Protein AF-R1DZC5-F1 (afdb_monomer_lite)

Organism: Emiliania huxleyi (NCBI:txid2903)

Radius of gyration: 32.75 Å; chains: 1; bounding box: 85×46×69 Å

Structure (mmCIF, N/CA/C/O backbone):
data_AF-R1DZC5-F1
#
_entry.id   AF-R1DZC5-F1
#
loop_
_atom_site.group_PDB
_atom_site.id
_atom_site.type_symbol
_atom_site.label_atom_id
_atom_site.label_alt_id
_atom_site.label_comp_id
_atom_site.label_asym_id
_atom_site.label_entity_id
_atom_site.label_seq_id
_atom_site.pdbx_PDB_ins_code
_atom_site.Cartn_x
_atom_site.Cartn_y
_atom_site.Cartn_z
_atom_site.occupancy
_atom_site.B_iso_or_equiv
_atom_site.auth_seq_id
_atom_site.auth_comp_id
_atom_site.auth_asym_id
_atom_site.auth_atom_id
_atom_site.pdbx_PDB_model_num
ATOM 1 N N . ALA A 1 1 ? 6.519 -15.581 -3.408 1.00 81.56 1 ALA A N 1
ATOM 2 C CA . ALA A 1 1 ? 6.707 -14.854 -2.133 1.00 81.56 1 ALA A CA 1
ATOM 3 C C . ALA A 1 1 ? 5.643 -13.762 -1.922 1.00 81.56 1 ALA A C 1
ATOM 5 O O . ALA A 1 1 ? 4.594 -14.098 -1.392 1.00 81.56 1 ALA A O 1
ATOM 6 N N . LEU A 1 2 ? 5.816 -12.499 -2.363 1.00 92.31 2 LEU A N 1
ATOM 7 C CA . LEU A 1 2 ? 4.859 -11.415 -2.033 1.00 92.31 2 LEU A CA 1
ATOM 8 C C . LEU A 1 2 ? 3.483 -11.568 -2.704 1.00 92.31 2 LEU A C 1
ATOM 10 O O . LEU A 1 2 ? 2.456 -11.464 -2.043 1.00 92.31 2 LEU A O 1
ATOM 14 N N . ALA A 1 3 ? 3.443 -11.864 -4.005 1.00 95.19 3 ALA A N 1
ATOM 15 C CA . ALA A 1 3 ? 2.175 -12.020 -4.723 1.00 95.19 3 ALA A CA 1
ATOM 16 C C . ALA A 1 3 ? 1.288 -13.127 -4.120 1.00 95.19 3 ALA A C 1
ATOM 18 O O . ALA A 1 3 ? 0.075 -12.981 -4.037 1.00 95.19 3 ALA A O 1
ATOM 19 N N . GLU A 1 4 ? 1.882 -14.223 -3.645 1.00 97.12 4 GLU A N 1
ATOM 20 C CA . GLU A 1 4 ? 1.150 -15.307 -2.974 1.00 97.12 4 GLU A CA 1
ATOM 21 C C . GLU A 1 4 ? 0.565 -14.863 -1.632 1.00 97.12 4 GLU A C 1
ATOM 23 O O . GLU A 1 4 ? -0.567 -15.229 -1.321 1.00 97.12 4 GLU A O 1
ATOM 28 N N . GLN A 1 5 ? 1.293 -14.041 -0.872 1.00 96.81 5 GLN A N 1
ATOM 29 C CA . GLN A 1 5 ? 0.798 -13.452 0.373 1.00 96.81 5 GLN A CA 1
ATOM 30 C C . GLN A 1 5 ? -0.377 -12.509 0.109 1.00 96.81 5 GLN A C 1
ATOM 32 O O . GLN A 1 5 ? -1.394 -12.609 0.790 1.00 96.81 5 GLN A O 1
ATOM 37 N N . VAL A 1 6 ? -0.282 -11.655 -0.917 1.00 95.62 6 VAL A N 1
ATOM 38 C CA . VAL A 1 6 ? -1.389 -10.771 -1.322 1.00 95.62 6 VAL A CA 1
ATOM 39 C C . VAL A 1 6 ? -2.608 -11.598 -1.731 1.00 95.62 6 VAL A C 1
ATOM 41 O O . VAL A 1 6 ? -3.712 -11.336 -1.257 1.00 95.62 6 VAL A O 1
ATOM 44 N N . ARG A 1 7 ? -2.422 -12.655 -2.532 1.00 96.50 7 ARG A N 1
ATOM 45 C CA . ARG A 1 7 ? -3.514 -13.575 -2.893 1.00 96.50 7 ARG A CA 1
ATOM 46 C C . ARG A 1 7 ? -4.140 -14.235 -1.666 1.00 96.50 7 ARG A C 1
ATOM 48 O O . ARG A 1 7 ? -5.360 -14.329 -1.588 1.00 96.50 7 ARG A O 1
ATOM 55 N N . ALA A 1 8 ? -3.329 -14.698 -0.717 1.00 97.00 8 ALA A N 1
ATOM 56 C CA . ALA A 1 8 ? -3.824 -15.309 0.513 1.00 97.00 8 ALA A CA 1
ATOM 57 C C . ALA A 1 8 ? -4.621 -14.312 1.367 1.00 97.00 8 ALA A C 1
ATOM 59 O O . ALA A 1 8 ? -5.712 -14.650 1.816 1.00 97.00 8 ALA A O 1
ATOM 60 N N . ALA A 1 9 ? -4.126 -13.082 1.525 1.00 96.06 9 ALA A N 1
ATOM 61 C CA . ALA A 1 9 ? -4.813 -12.030 2.268 1.00 96.06 9 ALA A CA 1
ATOM 62 C C . ALA A 1 9 ? -6.158 -11.655 1.631 1.00 96.06 9 ALA A C 1
ATOM 64 O O . ALA A 1 9 ? -7.152 -11.540 2.343 1.00 96.06 9 ALA A O 1
ATOM 65 N N . ARG A 1 10 ? -6.216 -11.545 0.296 1.00 94.50 10 ARG A N 1
ATOM 66 C CA . ARG A 1 10 ? -7.470 -11.270 -0.424 1.00 94.50 10 ARG A CA 1
ATOM 67 C C . ARG A 1 10 ? -8.473 -12.415 -0.317 1.00 94.50 10 ARG A C 1
ATOM 69 O O . ARG A 1 10 ? -9.645 -12.152 -0.089 1.00 94.50 10 ARG A O 1
ATOM 76 N N . ARG A 1 11 ? -8.030 -13.676 -0.414 1.00 96.12 11 ARG A N 1
ATOM 77 C CA . ARG A 1 11 ? -8.907 -14.842 -0.177 1.00 96.12 11 ARG A CA 1
ATOM 78 C C . ARG A 1 11 ? -9.457 -14.895 1.249 1.00 96.12 11 ARG A C 1
ATOM 80 O O . ARG A 1 11 ? -10.524 -15.452 1.455 1.00 96.12 11 ARG A O 1
ATOM 87 N N . ALA A 1 12 ? -8.715 -14.357 2.212 1.00 97.38 12 ALA A N 1
ATOM 88 C CA . ALA A 1 12 ? -9.136 -14.241 3.603 1.00 97.38 12 ALA A CA 1
ATOM 89 C C . ALA A 1 12 ? -9.883 -12.925 3.903 1.00 97.38 12 ALA A C 1
ATOM 91 O O . ALA A 1 12 ? -10.124 -12.637 5.072 1.00 97.38 12 ALA A O 1
ATOM 92 N N . GLU A 1 13 ? -10.203 -12.123 2.877 1.00 94.75 13 GLU A N 1
ATOM 93 C CA . GLU A 1 13 ? -10.912 -10.838 2.990 1.00 94.75 13 GLU A CA 1
ATOM 94 C C . GLU A 1 13 ? -10.273 -9.865 3.996 1.00 94.75 13 GLU A C 1
ATOM 96 O O . GLU A 1 13 ? -10.940 -9.061 4.648 1.00 94.75 13 GLU A O 1
ATOM 101 N N . LEU A 1 14 ? -8.945 -9.927 4.130 1.00 95.19 14 LEU A N 1
ATOM 102 C CA . LEU A 1 14 ? -8.222 -9.033 5.023 1.00 95.19 14 LEU A CA 1
ATOM 103 C C . LEU A 1 14 ? -8.169 -7.620 4.427 1.00 95.19 14 LEU A C 1
ATOM 105 O O . LEU A 1 14 ? -7.842 -7.476 3.244 1.00 95.19 14 LEU A O 1
ATOM 109 N N . PRO A 1 15 ? -8.399 -6.567 5.234 1.00 93.00 15 PRO A N 1
ATOM 110 C CA . PRO A 1 15 ? -8.166 -5.196 4.802 1.00 93.00 15 PRO A CA 1
ATOM 111 C C . PRO A 1 15 ? -6.708 -5.005 4.373 1.00 93.00 15 PRO A C 1
ATOM 113 O O . PRO A 1 15 ? -5.782 -5.334 5.119 1.00 93.00 15 PRO A O 1
ATOM 116 N N . LEU A 1 16 ? -6.505 -4.452 3.178 1.00 93.88 16 LEU A N 1
ATOM 117 C CA . LEU A 1 16 ? -5.184 -4.168 2.630 1.00 93.88 16 LEU A CA 1
ATOM 118 C C . LEU A 1 16 ? -4.988 -2.662 2.505 1.00 93.88 16 LEU A C 1
ATOM 120 O O . LEU A 1 16 ? -5.819 -1.955 1.949 1.00 93.88 16 LEU A O 1
ATOM 124 N N . VAL A 1 17 ? -3.849 -2.181 2.994 1.00 95.81 17 VAL A N 1
ATOM 125 C CA . VAL A 1 17 ? -3.394 -0.807 2.781 1.00 95.81 17 VAL A CA 1
ATOM 126 C C . VAL A 1 17 ? -2.148 -0.870 1.920 1.00 95.81 17 VAL A C 1
ATOM 128 O O . VAL A 1 17 ? -1.171 -1.527 2.281 1.00 95.81 17 VAL A O 1
ATOM 131 N N . MET A 1 18 ? -2.173 -0.176 0.787 1.00 95.12 18 MET A N 1
ATOM 132 C CA . MET A 1 18 ? -1.016 -0.075 -0.093 1.00 95.12 18 MET A CA 1
ATOM 133 C C . MET A 1 18 ? -0.242 1.202 0.189 1.00 95.12 18 MET A C 1
ATOM 135 O O . MET A 1 18 ? -0.813 2.276 0.380 1.00 95.12 18 MET A O 1
ATOM 139 N N . ALA A 1 19 ? 1.076 1.082 0.164 1.00 95.81 19 ALA A N 1
ATOM 140 C CA . ALA A 1 19 ? 1.986 2.207 0.214 1.00 95.81 19 ALA A CA 1
ATOM 141 C C . ALA A 1 19 ? 3.136 1.964 -0.757 1.00 95.81 19 ALA A C 1
ATOM 143 O O . ALA A 1 19 ? 3.549 0.819 -0.947 1.00 95.81 19 ALA A O 1
ATOM 144 N N . HIS A 1 20 ? 3.670 3.034 -1.334 1.00 96.25 20 HIS A N 1
ATOM 145 C CA . HIS A 1 20 ? 4.878 2.962 -2.147 1.00 96.25 20 HIS A CA 1
ATOM 146 C C . HIS A 1 20 ? 5.882 4.028 -1.715 1.00 96.25 20 HIS A C 1
ATOM 148 O O . HIS A 1 20 ? 5.503 5.134 -1.345 1.00 96.25 20 HIS A O 1
ATOM 154 N N . GLU A 1 21 ? 7.170 3.696 -1.741 1.00 97.25 21 GLU A N 1
ATOM 155 C CA . GLU A 1 21 ? 8.249 4.663 -1.519 1.00 97.25 21 GLU A CA 1
ATOM 156 C C . GLU A 1 21 ? 8.510 5.433 -2.819 1.00 97.25 21 GLU A C 1
ATOM 158 O O . GLU A 1 21 ? 8.561 4.839 -3.896 1.00 97.25 21 GLU A O 1
ATOM 163 N N . ASN A 1 22 ? 8.658 6.753 -2.718 1.00 96.12 22 ASN A N 1
ATOM 164 C CA . ASN A 1 22 ? 8.953 7.648 -3.841 1.00 96.12 22 ASN A CA 1
ATOM 165 C C . ASN A 1 22 ? 10.371 8.247 -3.739 1.00 96.12 22 ASN A C 1
ATOM 167 O O . ASN A 1 22 ? 10.827 8.924 -4.656 1.00 96.12 22 ASN A O 1
ATOM 171 N N . ASP A 1 23 ? 11.079 8.018 -2.627 1.00 96.00 23 ASP A N 1
ATOM 172 C CA . ASP A 1 23 ? 12.477 8.414 -2.449 1.00 96.00 23 ASP A CA 1
ATOM 173 C C . ASP A 1 23 ? 13.436 7.387 -3.072 1.00 96.00 23 ASP A C 1
ATOM 175 O O . ASP A 1 23 ? 13.627 6.294 -2.535 1.00 96.00 23 ASP A O 1
ATOM 179 N N . ALA A 1 24 ? 14.081 7.754 -4.181 1.00 94.19 24 ALA A N 1
ATOM 180 C CA . ALA A 1 24 ? 15.027 6.894 -4.893 1.00 94.19 24 ALA A CA 1
ATOM 181 C C . ALA A 1 24 ? 16.205 6.424 -4.016 1.00 94.19 24 ALA A C 1
ATOM 183 O O . ALA A 1 24 ? 16.650 5.286 -4.157 1.00 94.19 24 ALA A O 1
ATOM 184 N N . VAL A 1 25 ? 16.669 7.238 -3.054 1.00 95.94 25 VAL A N 1
ATOM 185 C CA . VAL A 1 25 ? 17.767 6.859 -2.136 1.00 95.94 25 VAL A CA 1
ATOM 186 C C . VAL A 1 25 ? 17.340 5.725 -1.196 1.00 95.94 25 VAL A C 1
ATOM 188 O O . VAL A 1 25 ? 18.172 4.976 -0.688 1.00 95.94 25 VAL A O 1
ATOM 191 N N . ARG A 1 26 ? 16.031 5.559 -0.988 1.00 93.88 26 ARG A N 1
ATOM 192 C CA . ARG A 1 26 ? 15.428 4.507 -0.157 1.00 93.88 26 ARG A CA 1
ATOM 193 C C . ARG A 1 26 ? 14.823 3.378 -0.999 1.00 93.88 26 ARG A C 1
ATOM 195 O O . ARG A 1 26 ? 14.044 2.588 -0.473 1.00 93.88 26 ARG A O 1
ATOM 202 N N . GLY A 1 27 ? 15.172 3.308 -2.287 1.00 94.75 27 GLY A N 1
ATOM 203 C CA . GLY A 1 27 ? 14.664 2.304 -3.226 1.00 94.75 27 GLY A CA 1
ATOM 204 C C . GLY A 1 27 ? 13.253 2.589 -3.747 1.00 94.75 27 GLY A C 1
ATOM 205 O O . GLY A 1 27 ? 12.564 1.671 -4.183 1.00 94.75 27 GLY A O 1
ATOM 206 N N . GLY A 1 28 ? 12.799 3.840 -3.664 1.00 95.88 28 GLY A N 1
ATOM 207 C CA . GLY A 1 28 ? 11.514 4.270 -4.198 1.00 95.88 28 GLY A CA 1
ATOM 208 C C . GLY A 1 28 ? 11.482 4.366 -5.722 1.00 95.88 28 GLY A C 1
ATOM 209 O O . GLY A 1 28 ? 12.515 4.478 -6.382 1.00 95.88 28 GLY A O 1
ATOM 210 N N . CYS A 1 29 ? 10.274 4.355 -6.276 1.00 95.62 29 CYS A N 1
ATOM 211 C CA . CYS A 1 29 ? 10.024 4.511 -7.706 1.00 95.62 29 CYS A CA 1
ATOM 212 C C . CYS A 1 29 ? 8.694 5.230 -7.957 1.00 95.62 29 CYS A C 1
ATOM 214 O O . CYS A 1 29 ? 7.846 5.350 -7.065 1.00 95.62 29 CYS A O 1
ATOM 216 N N . ILE A 1 30 ? 8.507 5.697 -9.195 1.00 94.38 30 ILE A N 1
ATOM 217 C CA . ILE A 1 30 ? 7.217 6.233 -9.627 1.00 94.38 30 ILE A CA 1
ATOM 218 C C . ILE A 1 30 ? 6.150 5.140 -9.543 1.00 94.38 30 ILE A C 1
ATOM 220 O O . ILE A 1 30 ? 6.396 3.987 -9.895 1.00 94.38 30 ILE A O 1
ATOM 224 N N . PHE A 1 31 ? 4.937 5.510 -9.130 1.00 94.06 31 PHE A N 1
ATOM 225 C CA . PHE A 1 31 ? 3.865 4.535 -8.919 1.00 94.06 31 PHE A CA 1
ATOM 226 C C . PHE A 1 31 ? 3.519 3.726 -10.183 1.00 94.06 31 PHE A C 1
ATOM 228 O O . PHE A 1 31 ? 3.156 2.558 -10.092 1.00 94.06 31 PHE A O 1
ATOM 235 N N . ALA A 1 32 ? 3.696 4.315 -11.369 1.00 94.31 32 ALA A N 1
ATOM 236 C CA . ALA A 1 32 ? 3.423 3.645 -12.638 1.00 94.31 32 ALA A CA 1
ATOM 237 C C . ALA A 1 32 ? 4.200 2.325 -12.815 1.00 94.31 32 ALA A C 1
ATOM 239 O O . ALA A 1 32 ? 3.675 1.395 -13.422 1.00 94.31 32 ALA A O 1
ATOM 240 N N . HIS A 1 33 ? 5.396 2.209 -12.227 1.00 95.25 33 HIS A N 1
ATOM 241 C CA . HIS A 1 33 ? 6.210 0.996 -12.307 1.00 95.25 33 HIS A CA 1
ATOM 242 C C . HIS A 1 33 ? 5.489 -0.238 -11.740 1.00 95.25 33 HIS A C 1
ATOM 244 O O . HIS A 1 33 ? 5.656 -1.351 -12.237 1.00 95.25 33 HIS A O 1
ATOM 250 N N . PHE A 1 34 ? 4.615 -0.057 -10.744 1.00 93.94 34 PHE A N 1
ATOM 251 C CA . PHE A 1 34 ? 3.871 -1.171 -10.163 1.00 93.94 34 PHE A CA 1
ATOM 252 C C . PHE A 1 34 ? 2.897 -1.825 -11.150 1.00 93.94 34 PHE A C 1
ATOM 254 O O . PHE A 1 34 ? 2.642 -3.020 -11.018 1.00 93.94 34 PHE A O 1
ATOM 261 N N . PHE A 1 35 ? 2.404 -1.118 -12.173 1.00 93.69 35 PHE A N 1
ATOM 262 C CA . P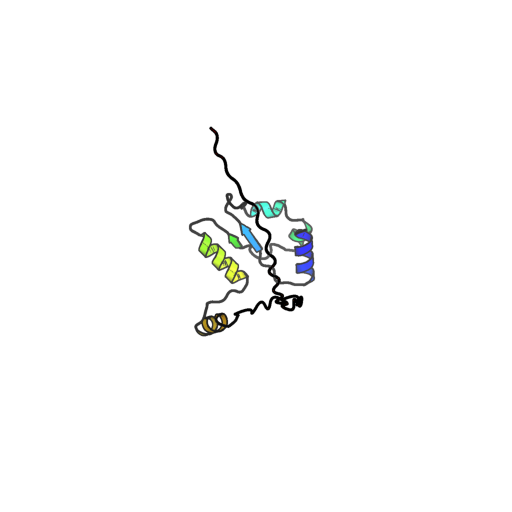HE A 1 35 ? 1.560 -1.732 -13.209 1.00 93.69 35 PHE A CA 1
ATOM 263 C C . PHE A 1 35 ? 2.337 -2.677 -14.137 1.00 93.69 35 PHE A C 1
ATOM 265 O O . PHE A 1 35 ? 1.736 -3.546 -14.762 1.00 93.69 35 PHE A O 1
ATOM 272 N N . GLU A 1 36 ? 3.661 -2.540 -14.208 1.00 95.06 36 GLU A N 1
ATOM 273 C CA . GLU A 1 36 ? 4.528 -3.378 -15.044 1.00 95.06 36 GLU A CA 1
ATOM 274 C C . GLU A 1 36 ? 4.940 -4.663 -14.318 1.00 95.06 36 GLU A C 1
ATOM 276 O O . GLU A 1 36 ? 5.028 -5.728 -14.930 1.00 95.06 36 GLU A O 1
ATOM 281 N N . VAL A 1 37 ? 5.188 -4.566 -13.007 1.00 94.31 37 VAL A N 1
ATOM 282 C CA . VAL A 1 37 ? 5.733 -5.672 -12.199 1.00 94.31 37 VAL A CA 1
ATOM 283 C C . VAL A 1 37 ? 4.675 -6.446 -11.416 1.00 94.31 37 VAL A C 1
ATOM 285 O O . VAL A 1 37 ? 4.955 -7.537 -10.912 1.00 94.31 37 VAL A O 1
ATOM 288 N N . THR A 1 38 ? 3.458 -5.910 -11.295 1.00 95.25 38 THR A N 1
ATOM 289 C CA . THR A 1 38 ? 2.367 -6.601 -10.603 1.00 95.25 38 THR A CA 1
ATOM 290 C C . THR A 1 38 ? 1.784 -7.694 -11.497 1.00 95.25 38 THR A C 1
ATOM 292 O O . THR A 1 38 ? 1.423 -7.423 -12.643 1.00 95.25 38 THR A O 1
ATOM 295 N N . PRO A 1 39 ? 1.644 -8.935 -10.992 1.00 96.44 39 PRO A N 1
ATOM 296 C CA . PRO A 1 39 ? 0.995 -10.011 -11.729 1.00 96.44 39 PRO A CA 1
ATOM 297 C C . PRO A 1 39 ? -0.388 -9.612 -12.260 1.00 96.44 39 PRO A C 1
ATOM 299 O O . PRO A 1 39 ? -1.187 -9.001 -11.548 1.00 96.44 39 PRO A O 1
ATOM 302 N N . ARG A 1 40 ? -0.674 -9.982 -13.515 1.00 95.50 40 ARG A N 1
ATOM 303 C CA . ARG A 1 40 ? -1.897 -9.564 -14.223 1.00 95.50 40 ARG A CA 1
ATOM 304 C C . ARG A 1 40 ? -3.183 -9.958 -13.505 1.00 95.50 40 ARG A C 1
ATOM 306 O O . ARG A 1 40 ? -4.133 -9.194 -13.560 1.00 95.50 40 ARG A O 1
ATOM 313 N N . ASP A 1 41 ? -3.195 -11.104 -12.829 1.00 96.12 41 ASP A N 1
ATOM 314 C CA . ASP A 1 41 ? -4.342 -11.576 -12.051 1.00 96.12 41 ASP A CA 1
ATOM 315 C C . ASP A 1 41 ? -4.674 -10.626 -10.892 1.00 96.12 41 ASP A C 1
ATOM 317 O O . ASP A 1 41 ? -5.823 -10.253 -10.690 1.00 96.12 41 ASP A O 1
ATOM 321 N N . LEU A 1 42 ? -3.659 -10.137 -10.178 1.00 95.25 42 LEU A N 1
ATOM 322 C CA . LEU A 1 42 ? -3.868 -9.173 -9.099 1.00 95.25 42 LEU A CA 1
ATOM 323 C C . LEU A 1 42 ? -4.337 -7.810 -9.626 1.00 95.25 42 LEU A C 1
ATOM 325 O O . LEU A 1 42 ? -5.154 -7.155 -8.980 1.00 95.25 42 LEU A O 1
ATOM 329 N N . LEU A 1 43 ? -3.857 -7.395 -10.802 1.00 93.81 43 LEU A N 1
ATOM 330 C CA . LEU A 1 43 ? -4.343 -6.186 -11.471 1.00 93.81 43 LEU A CA 1
ATOM 331 C C . LEU A 1 43 ? -5.817 -6.319 -11.871 1.00 93.81 43 LEU A C 1
ATOM 333 O O . LEU A 1 43 ? -6.613 -5.442 -11.540 1.00 93.81 43 LEU A O 1
ATOM 337 N N . SER A 1 44 ? -6.184 -7.414 -12.549 1.00 93.88 44 SER A N 1
ATOM 338 C CA . SER A 1 44 ? -7.559 -7.656 -13.004 1.00 93.88 44 SER A CA 1
ATOM 339 C C . SER A 1 44 ? -8.538 -7.826 -11.852 1.00 93.88 44 SER A C 1
ATOM 341 O O . SER A 1 44 ? -9.682 -7.393 -11.952 1.00 93.88 44 SER A O 1
ATOM 343 N N . ASP A 1 45 ? -8.078 -8.395 -10.740 1.00 93.00 45 ASP A N 1
ATOM 344 C CA . ASP A 1 45 ? -8.895 -8.567 -9.543 1.00 93.00 45 ASP A CA 1
ATOM 345 C C . ASP A 1 45 ? -9.072 -7.262 -8.746 1.00 93.00 45 ASP A C 1
ATOM 347 O O . ASP A 1 45 ? -9.668 -7.275 -7.664 1.00 93.00 45 ASP A O 1
ATOM 351 N N . GLY A 1 46 ? -8.553 -6.137 -9.248 1.00 92.00 46 GLY A N 1
ATOM 352 C CA . GLY A 1 46 ? -8.763 -4.819 -8.664 1.00 92.00 46 GLY A CA 1
ATOM 353 C C . GLY A 1 46 ? -7.881 -4.526 -7.455 1.00 92.00 46 GLY A C 1
ATOM 354 O O . GLY A 1 46 ? -8.309 -3.794 -6.564 1.00 92.00 46 GLY A O 1
ATOM 355 N N . LEU A 1 47 ? -6.657 -5.075 -7.394 1.00 93.75 47 LEU A N 1
ATOM 356 C CA . LEU A 1 47 ? -5.715 -4.775 -6.303 1.00 93.75 47 LEU A CA 1
ATOM 357 C C . LEU A 1 47 ? -5.512 -3.262 -6.116 1.00 93.75 47 LEU A C 1
ATOM 359 O O . LEU A 1 47 ? -5.412 -2.816 -4.981 1.00 93.75 47 LEU A O 1
ATOM 363 N N . TYR A 1 48 ? -5.513 -2.487 -7.206 1.00 92.62 48 TYR A N 1
ATOM 364 C CA . TYR A 1 48 ? -5.348 -1.027 -7.200 1.00 92.62 48 TYR A CA 1
ATOM 365 C C . TYR A 1 48 ? -6.657 -0.226 -7.253 1.00 92.62 48 TYR A C 1
ATOM 367 O O . TYR A 1 48 ? -6.634 0.948 -7.617 1.00 92.62 48 TYR A O 1
ATOM 375 N N . ASN A 1 49 ? -7.794 -0.827 -6.891 1.00 91.25 49 ASN A N 1
ATOM 376 C CA . ASN A 1 49 ? -9.048 -0.074 -6.761 1.00 91.25 49 ASN A CA 1
ATOM 377 C C . ASN A 1 49 ? -8.988 0.940 -5.605 1.00 91.25 49 ASN A C 1
ATOM 379 O O . ASN A 1 49 ? -9.601 2.001 -5.691 1.00 91.25 49 ASN A O 1
ATOM 383 N N . ASP A 1 50 ? -8.211 0.635 -4.561 1.00 88.06 50 ASP A N 1
ATOM 384 C CA . ASP A 1 50 ? -7.895 1.573 -3.486 1.00 88.06 50 ASP A CA 1
ATOM 385 C C . ASP A 1 50 ? -6.608 2.352 -3.789 1.00 88.06 50 ASP A C 1
ATOM 387 O O . ASP A 1 50 ? -5.623 1.814 -4.301 1.00 88.06 50 ASP A O 1
ATOM 391 N N . LEU A 1 51 ? -6.594 3.640 -3.435 1.00 87.69 51 LEU A N 1
ATOM 392 C CA . LEU A 1 51 ? -5.434 4.506 -3.649 1.00 87.69 51 LEU A CA 1
ATOM 393 C C . LEU A 1 51 ? -4.276 4.122 -2.719 1.00 87.69 51 LEU A C 1
ATOM 395 O O . LEU A 1 51 ? -4.407 4.140 -1.493 1.00 87.69 51 LEU A O 1
ATOM 399 N N . ALA A 1 52 ? -3.109 3.852 -3.305 1.00 94.56 52 ALA A N 1
ATOM 400 C CA . ALA A 1 52 ? -1.882 3.646 -2.550 1.00 94.56 52 ALA A CA 1
ATOM 401 C C . ALA A 1 52 ? -1.357 4.963 -1.953 1.00 94.56 52 ALA A C 1
ATOM 403 O O . ALA A 1 52 ? -1.364 6.014 -2.597 1.00 94.56 52 ALA A O 1
ATOM 404 N N . VAL A 1 53 ? -0.837 4.900 -0.727 1.00 96.88 53 VAL A N 1
ATOM 405 C CA . VAL A 1 53 ? -0.205 6.046 -0.067 1.00 96.88 53 VAL A CA 1
ATOM 406 C C . VAL A 1 53 ? 1.225 6.226 -0.580 1.00 96.88 53 VAL A C 1
ATOM 408 O O . VAL A 1 53 ? 2.082 5.364 -0.381 1.00 96.88 53 VAL A O 1
ATOM 411 N N . GLY A 1 54 ? 1.505 7.371 -1.201 1.00 96.75 54 GLY A N 1
ATOM 412 C CA . GLY A 1 54 ? 2.856 7.740 -1.622 1.00 96.75 54 GLY A CA 1
ATOM 413 C C . GLY A 1 54 ? 3.713 8.252 -0.464 1.00 96.75 54 GLY A C 1
ATOM 414 O O . GLY A 1 54 ? 3.445 9.314 0.104 1.00 96.75 54 GLY A O 1
ATOM 415 N N . CYS A 1 55 ? 4.775 7.522 -0.135 1.00 97.00 55 CYS A N 1
ATOM 416 C CA . CYS A 1 55 ? 5.803 7.913 0.824 1.00 97.00 55 CYS A CA 1
ATOM 417 C C . CYS A 1 55 ? 6.845 8.803 0.143 1.00 97.00 55 CYS A C 1
ATOM 419 O O . CYS A 1 55 ? 7.709 8.318 -0.577 1.00 97.00 55 CYS A O 1
ATOM 421 N N . HIS A 1 56 ? 6.760 10.112 0.370 1.00 96.50 56 HIS A N 1
ATOM 422 C CA . HIS A 1 56 ? 7.684 11.086 -0.211 1.00 96.50 56 HIS A CA 1
ATOM 423 C C . HIS A 1 56 ? 8.908 11.313 0.684 1.00 96.50 56 HIS A C 1
ATOM 425 O O . HIS A 1 56 ? 8.862 11.089 1.896 1.00 96.50 56 HIS A O 1
ATOM 431 N N . SER A 1 57 ? 9.997 11.806 0.097 1.00 96.38 57 SER A N 1
ATOM 432 C CA . SER A 1 57 ? 11.156 12.316 0.833 1.00 96.38 57 SER A CA 1
ATOM 433 C C . SER A 1 57 ? 10.835 13.647 1.539 1.00 96.38 57 SER A C 1
ATOM 435 O O . SER A 1 57 ? 9.693 14.123 1.569 1.00 96.38 57 SER A O 1
ATOM 437 N N . ASN A 1 58 ? 11.837 14.247 2.184 1.00 95.81 58 ASN A N 1
ATOM 438 C CA . ASN A 1 58 ? 11.677 15.567 2.793 1.00 95.81 58 ASN A CA 1
ATOM 439 C C . ASN A 1 58 ? 11.323 16.630 1.733 1.00 95.81 58 ASN A C 1
ATOM 441 O O . ASN A 1 58 ? 11.820 16.551 0.612 1.00 95.81 58 ASN A O 1
ATOM 445 N N . PRO A 1 59 ? 10.486 17.630 2.076 1.00 95.56 59 PRO A N 1
ATOM 446 C CA . PRO A 1 59 ? 9.956 17.927 3.416 1.00 95.56 59 PRO A CA 1
ATOM 447 C C . PRO A 1 59 ? 8.669 17.160 3.790 1.00 95.56 59 PRO A C 1
ATOM 449 O O . PRO A 1 59 ? 8.248 17.193 4.944 1.00 95.56 59 PRO A O 1
ATOM 452 N N . HIS A 1 60 ? 8.042 16.433 2.859 1.00 96.44 60 HIS A N 1
ATOM 453 C CA . HIS A 1 60 ? 6.706 15.838 3.047 1.00 96.44 60 HIS A CA 1
ATOM 454 C C . HIS A 1 60 ? 6.697 14.448 3.701 1.00 96.44 60 HIS A C 1
ATOM 456 O O . HIS A 1 60 ? 5.642 13.814 3.830 1.00 96.44 60 HIS A O 1
ATOM 462 N N . ARG A 1 61 ? 7.859 13.966 4.149 1.00 95.88 61 ARG A N 1
ATOM 463 C CA . ARG A 1 61 ? 8.021 12.636 4.740 1.00 95.88 61 ARG A CA 1
ATOM 464 C C . ARG A 1 61 ? 7.076 12.387 5.910 1.00 95.88 61 ARG A C 1
ATOM 466 O O . ARG A 1 61 ? 6.389 11.369 5.946 1.00 95.88 61 ARG A O 1
ATOM 473 N N . GLN A 1 62 ? 7.020 13.326 6.853 1.00 96.75 62 GLN A N 1
ATOM 474 C CA . GLN A 1 62 ? 6.199 13.179 8.058 1.00 96.75 62 GLN A CA 1
ATOM 475 C C . GLN A 1 62 ? 4.706 13.105 7.723 1.00 96.75 62 GLN A C 1
ATOM 477 O O . GLN A 1 62 ? 3.991 12.278 8.282 1.00 96.75 62 GLN A O 1
ATOM 482 N N . VAL A 1 63 ? 4.248 13.916 6.766 1.00 97.00 63 VAL A N 1
ATOM 483 C CA . VAL A 1 63 ? 2.850 13.910 6.314 1.00 97.00 63 VAL A CA 1
ATOM 484 C C . VAL A 1 63 ? 2.511 12.591 5.625 1.00 97.00 63 VAL A C 1
ATOM 486 O O . VAL A 1 63 ? 1.482 11.995 5.931 1.00 97.00 63 VAL A O 1
ATOM 489 N N . SER A 1 64 ? 3.397 12.088 4.762 1.00 97.31 64 SER A N 1
ATOM 490 C CA . SER A 1 64 ? 3.192 10.805 4.080 1.00 97.31 64 SER A CA 1
ATOM 491 C C . SER A 1 64 ? 3.041 9.649 5.078 1.00 97.31 64 SER A C 1
ATOM 493 O O . SER A 1 64 ? 2.121 8.840 4.971 1.00 97.31 64 SER A O 1
ATOM 495 N N . LEU A 1 65 ? 3.895 9.613 6.108 1.00 96.38 65 LEU A N 1
ATOM 496 C CA . LEU A 1 65 ? 3.815 8.611 7.174 1.00 96.38 65 LEU A CA 1
ATOM 497 C C . LEU A 1 65 ? 2.551 8.765 8.030 1.00 96.38 65 LEU A C 1
ATOM 499 O O . LEU A 1 65 ? 1.967 7.763 8.435 1.00 96.38 65 LEU A O 1
ATOM 503 N N . ALA A 1 66 ? 2.100 9.995 8.287 1.00 96.56 66 ALA A N 1
ATOM 504 C CA . ALA A 1 66 ? 0.851 10.240 9.004 1.00 96.56 66 ALA A CA 1
ATOM 505 C C . ALA A 1 66 ? -0.378 9.770 8.204 1.00 96.56 66 ALA A C 1
ATOM 507 O O . ALA A 1 66 ? -1.297 9.190 8.783 1.00 96.56 66 ALA A O 1
ATOM 508 N N . LEU A 1 67 ? -0.388 9.972 6.881 1.00 96.75 67 LEU A N 1
ATOM 509 C CA . LEU A 1 67 ? -1.439 9.461 5.995 1.00 96.75 67 LEU A CA 1
ATOM 510 C C . LEU A 1 67 ? -1.448 7.932 5.958 1.00 96.75 67 LEU A C 1
ATOM 512 O O . LEU A 1 67 ? -2.517 7.336 6.079 1.00 96.75 67 LEU A O 1
ATOM 516 N N . LEU A 1 68 ? -0.273 7.301 5.883 1.00 97.19 68 LEU A N 1
ATOM 517 C CA . LEU A 1 68 ? -0.156 5.845 5.958 1.00 97.19 68 LEU A CA 1
ATOM 518 C C . LEU A 1 68 ? -0.655 5.309 7.303 1.00 97.19 68 LEU A C 1
ATOM 520 O O . LEU A 1 68 ? -1.449 4.373 7.342 1.00 97.19 68 LEU A O 1
ATOM 524 N N . ALA A 1 69 ? -0.250 5.931 8.412 1.00 96.31 69 ALA A N 1
ATOM 525 C CA . ALA A 1 69 ? -0.730 5.555 9.737 1.00 96.31 69 ALA A CA 1
ATOM 526 C C . ALA A 1 69 ? -2.258 5.675 9.832 1.00 96.31 69 ALA A C 1
ATOM 528 O O . ALA A 1 69 ? -2.913 4.779 10.359 1.00 96.31 69 ALA A O 1
ATOM 529 N N . LYS A 1 70 ? -2.838 6.751 9.286 1.00 95.69 70 LYS A N 1
ATOM 530 C CA . LYS A 1 70 ? -4.292 6.938 9.236 1.00 95.69 70 LYS A CA 1
ATOM 531 C C . LYS A 1 70 ? -4.979 5.855 8.397 1.00 95.69 70 LYS A C 1
ATOM 533 O O . LYS A 1 70 ? -6.008 5.347 8.831 1.00 95.69 70 LYS A O 1
ATOM 538 N N . ALA A 1 71 ? -4.414 5.479 7.249 1.00 95.25 71 ALA A N 1
ATOM 539 C CA . ALA A 1 71 ? -4.931 4.387 6.420 1.00 95.25 71 ALA A CA 1
ATOM 540 C C . ALA A 1 71 ? -4.893 3.036 7.159 1.00 95.25 71 ALA A C 1
ATOM 542 O O . ALA A 1 71 ? -5.828 2.253 7.054 1.00 95.25 71 ALA A O 1
ATOM 543 N N . LEU A 1 72 ? -3.874 2.809 7.996 1.00 95.19 72 LEU A N 1
ATOM 544 C CA . LEU A 1 72 ? -3.775 1.652 8.900 1.00 95.19 72 LEU A CA 1
ATOM 545 C C . LEU A 1 72 ? -4.706 1.736 10.130 1.00 95.19 72 LEU A C 1
ATOM 547 O O . LEU A 1 72 ? -4.646 0.872 11.003 1.00 95.19 72 LEU A O 1
ATOM 551 N N . GLY A 1 73 ? -5.551 2.767 10.231 1.00 94.75 73 GLY A N 1
ATOM 552 C CA . GLY A 1 73 ? -6.528 2.929 11.311 1.00 94.75 73 GLY A CA 1
ATOM 553 C C . GLY A 1 73 ? -6.054 3.772 12.498 1.00 94.75 73 GLY A C 1
ATOM 554 O O . GLY A 1 73 ? -6.718 3.789 13.535 1.00 94.75 73 GLY A O 1
ATOM 555 N N . ALA A 1 74 ? -4.932 4.492 12.391 1.00 94.62 74 ALA A N 1
ATOM 556 C CA . ALA A 1 74 ? -4.497 5.383 13.463 1.00 94.62 74 ALA A CA 1
ATOM 557 C C . ALA A 1 74 ? -5.511 6.516 13.697 1.00 94.62 74 ALA A C 1
ATOM 559 O O . ALA A 1 74 ? -5.889 7.255 12.784 1.00 94.62 74 ALA A O 1
ATOM 560 N N . THR A 1 75 ? -5.899 6.699 14.958 1.00 90.06 75 THR A N 1
ATOM 561 C CA . THR A 1 75 ? -6.787 7.777 15.404 1.00 90.06 75 THR A CA 1
ATOM 562 C C . THR A 1 75 ? -6.010 8.857 16.152 1.00 90.06 75 THR A C 1
ATOM 564 O O . THR A 1 75 ? -4.892 8.640 16.626 1.00 90.06 75 THR A O 1
ATOM 567 N N . LYS A 1 76 ? -6.614 10.042 16.311 1.00 86.06 76 LYS A N 1
ATOM 568 C CA . LYS A 1 76 ? -6.046 11.100 17.159 1.00 86.06 76 LYS A CA 1
ATOM 569 C C . LYS A 1 76 ? -5.856 10.570 18.582 1.00 86.06 76 LYS A C 1
ATOM 571 O O . LYS A 1 76 ? -6.731 9.890 19.116 1.00 86.06 76 LYS A O 1
ATOM 576 N N . GLN A 1 77 ? -4.722 10.898 19.195 1.00 80.06 77 GLN A N 1
ATOM 577 C CA . GLN A 1 77 ? -4.501 10.584 20.601 1.00 80.06 77 GLN A CA 1
ATOM 578 C C . GLN A 1 77 ? -5.439 11.428 21.464 1.00 80.06 77 GLN A C 1
ATOM 580 O O . GLN A 1 77 ? -5.543 12.641 21.286 1.00 80.06 77 GLN A O 1
ATOM 585 N N . THR A 1 78 ? -6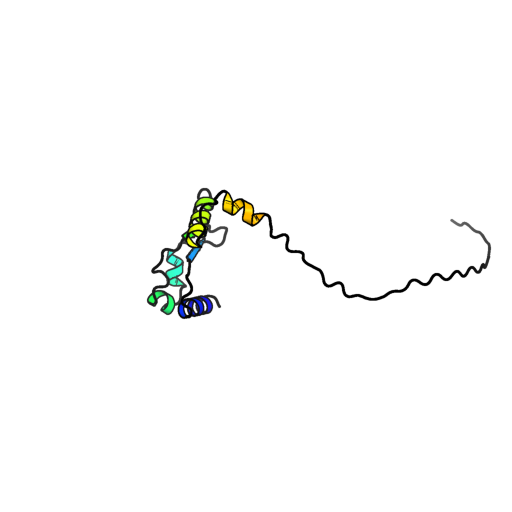.112 10.779 22.406 1.00 78.94 78 THR A N 1
ATOM 586 C CA . THR A 1 78 ? -6.961 11.423 23.411 1.00 78.94 78 THR A CA 1
ATOM 587 C C . THR A 1 78 ? -6.262 11.375 24.770 1.00 78.94 78 THR A C 1
ATOM 589 O O . THR A 1 78 ? -5.314 10.612 24.975 1.00 78.94 78 THR A O 1
ATOM 592 N N . ALA A 1 79 ? -6.719 12.166 25.744 1.00 73.00 79 ALA A N 1
ATOM 593 C CA . ALA A 1 79 ? -6.174 12.101 27.105 1.00 73.00 79 ALA A CA 1
ATOM 594 C C . ALA A 1 79 ? -6.225 10.665 27.674 1.00 73.00 79 ALA A C 1
ATOM 596 O O . ALA A 1 79 ? -5.263 10.198 28.281 1.00 73.00 79 ALA A O 1
ATOM 597 N N . GLN A 1 80 ? -7.295 9.923 27.374 1.00 64.38 80 GLN A N 1
ATOM 598 C CA . GLN A 1 80 ? -7.474 8.528 27.786 1.00 64.38 80 GLN A CA 1
ATOM 599 C C . GLN A 1 80 ? -6.500 7.557 27.091 1.00 64.38 80 GLN A C 1
ATOM 601 O O . GLN A 1 80 ? -6.064 6.584 27.708 1.00 64.38 80 GLN A O 1
ATOM 606 N N . SER A 1 81 ? -6.097 7.812 25.838 1.00 65.88 81 SER A N 1
ATOM 607 C CA . SER A 1 81 ? -5.135 6.944 25.137 1.00 65.88 81 SER A CA 1
ATOM 608 C C . SER A 1 81 ? -3.714 7.047 25.704 1.00 65.88 81 SER A C 1
ATOM 610 O O . SER A 1 81 ? -2.941 6.099 25.579 1.00 65.88 81 SER A O 1
ATOM 612 N N . ARG A 1 82 ? -3.360 8.171 26.347 1.00 60.56 82 ARG A N 1
ATOM 613 C CA . ARG A 1 82 ? -2.044 8.364 26.989 1.00 60.56 82 ARG A CA 1
ATOM 614 C C . ARG A 1 82 ? -1.879 7.495 28.237 1.00 60.56 82 ARG A C 1
ATOM 616 O O . ARG A 1 82 ? -0.790 6.984 28.474 1.00 60.56 82 ARG A O 1
ATOM 623 N N . VAL A 1 83 ? -2.962 7.278 28.985 1.00 61.31 83 VAL A N 1
ATOM 624 C CA . VAL A 1 83 ? -2.955 6.484 30.225 1.00 61.31 83 VAL A CA 1
ATOM 625 C C . VAL A 1 83 ? -2.720 4.994 29.935 1.00 61.31 83 VAL A C 1
ATOM 627 O O . VAL A 1 83 ? -1.960 4.343 30.643 1.00 61.31 83 VAL A O 1
ATOM 630 N N . ARG A 1 84 ? -3.281 4.461 28.838 1.00 58.75 84 ARG A N 1
ATOM 631 C CA . ARG A 1 84 ? -3.150 3.038 28.450 1.00 58.75 84 ARG A CA 1
ATOM 632 C C . ARG A 1 84 ? -1.733 2.606 28.058 1.00 58.75 84 ARG A C 1
ATOM 634 O O . ARG A 1 84 ? -1.444 1.415 28.040 1.00 58.75 84 ARG A O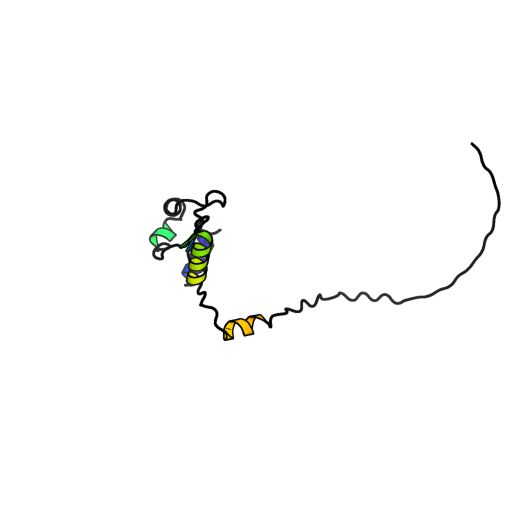 1
ATOM 641 N N . ARG A 1 85 ? -0.848 3.547 27.718 1.00 54.50 85 ARG A N 1
ATOM 642 C CA . ARG A 1 85 ? 0.523 3.240 27.275 1.00 54.50 85 ARG A CA 1
ATOM 643 C C . ARG A 1 85 ? 1.497 3.024 28.441 1.00 54.50 85 ARG A C 1
ATOM 645 O O . ARG A 1 85 ? 2.579 2.494 28.223 1.00 54.50 85 ARG A O 1
ATOM 652 N N . ALA A 1 86 ? 1.115 3.403 29.662 1.00 56.00 86 ALA A N 1
ATOM 653 C CA . ALA A 1 86 ? 1.986 3.349 30.834 1.00 56.00 86 ALA A CA 1
ATOM 654 C C . ALA A 1 86 ? 2.100 1.954 31.489 1.00 56.00 86 ALA A C 1
ATOM 656 O O . ALA A 1 86 ? 2.898 1.798 32.406 1.00 56.00 86 ALA A O 1
ATOM 657 N N . THR A 1 87 ? 1.343 0.940 31.045 1.00 53.81 87 THR A N 1
ATOM 658 C CA . THR A 1 87 ? 1.189 -0.323 31.804 1.00 53.81 87 THR A CA 1
ATOM 659 C C . THR A 1 87 ? 1.736 -1.590 31.137 1.00 53.81 87 THR A C 1
ATOM 661 O O . THR A 1 87 ? 1.526 -2.678 31.662 1.00 53.81 87 THR A O 1
ATOM 664 N N . VAL A 1 88 ? 2.476 -1.502 30.026 1.00 53.06 88 VAL A N 1
ATOM 665 C CA . VAL A 1 88 ? 3.147 -2.683 29.438 1.00 53.06 88 VAL A CA 1
ATOM 666 C C . VAL A 1 88 ? 4.640 -2.662 29.767 1.00 53.06 88 VAL A C 1
ATOM 668 O O . VAL A 1 88 ? 5.491 -2.484 28.901 1.00 53.06 88 VAL A O 1
ATOM 671 N N . THR A 1 89 ? 4.974 -2.863 31.041 1.00 53.09 89 THR A N 1
ATOM 672 C CA . THR A 1 89 ? 6.282 -3.399 31.435 1.00 53.09 89 THR A CA 1
ATOM 673 C C . THR A 1 89 ? 6.205 -4.918 31.302 1.00 53.09 89 THR A C 1
ATOM 675 O O . THR A 1 89 ? 5.821 -5.642 32.216 1.00 53.09 89 THR A O 1
ATOM 678 N N . ARG A 1 90 ? 6.508 -5.428 30.105 1.00 53.44 90 ARG A N 1
ATOM 679 C CA . ARG A 1 90 ? 6.601 -6.871 29.862 1.00 53.44 90 ARG A CA 1
ATOM 680 C C . ARG A 1 90 ? 7.778 -7.419 30.673 1.00 53.44 90 ARG A C 1
ATOM 682 O O . ARG A 1 90 ? 8.923 -7.270 30.259 1.00 53.44 90 ARG A O 1
ATOM 689 N N . SER A 1 91 ? 7.511 -8.048 31.816 1.00 55.12 91 SER A N 1
ATOM 690 C CA . SER A 1 91 ? 8.520 -8.807 32.554 1.00 55.12 91 SER A CA 1
ATOM 691 C C . SER A 1 91 ? 8.958 -9.997 31.697 1.00 55.12 91 SER A C 1
ATOM 693 O O . SER A 1 91 ? 8.253 -11.003 31.601 1.00 55.12 91 SER A O 1
ATOM 695 N N . MET A 1 92 ? 10.104 -9.886 31.030 1.00 55.72 92 MET A N 1
ATOM 696 C CA . MET A 1 92 ? 10.790 -11.047 30.472 1.00 55.72 92 MET A CA 1
ATOM 697 C C . MET A 1 92 ? 11.392 -11.815 31.649 1.00 55.72 92 MET A C 1
ATOM 699 O O . MET A 1 92 ? 12.500 -11.523 32.082 1.00 55.72 92 MET A O 1
ATOM 703 N N . GLN A 1 93 ? 10.641 -12.764 32.209 1.00 58.75 93 GLN A N 1
ATOM 704 C CA . GLN A 1 93 ? 11.228 -13.774 33.084 1.00 58.75 93 GLN A CA 1
ATOM 705 C C . GLN A 1 93 ? 12.107 -14.662 32.204 1.00 58.75 93 GLN A C 1
ATOM 707 O O . GLN A 1 93 ? 11.619 -15.493 31.435 1.00 58.75 93 GLN A O 1
ATOM 712 N N . THR A 1 94 ? 13.415 -14.441 32.266 1.00 52.75 94 THR A N 1
ATOM 713 C CA . THR A 1 94 ? 14.394 -15.405 31.786 1.00 52.75 94 THR A CA 1
ATOM 714 C C . THR A 1 94 ? 14.223 -16.666 32.634 1.00 52.75 94 THR A C 1
ATOM 716 O O . THR A 1 94 ? 14.362 -16.639 33.855 1.00 52.75 94 THR A O 1
ATOM 719 N N . ARG A 1 95 ? 13.847 -17.783 31.998 1.00 47.16 95 ARG A N 1
ATOM 720 C CA . ARG A 1 95 ? 13.895 -19.108 32.627 1.00 47.16 95 ARG A CA 1
ATOM 721 C C . ARG A 1 95 ? 15.369 -19.421 32.882 1.00 47.16 95 ARG A C 1
ATOM 723 O O . ARG A 1 95 ? 16.060 -19.905 31.992 1.00 47.16 95 ARG A O 1
ATOM 730 N N . GLY A 1 96 ? 15.853 -19.067 34.069 1.00 43.91 96 GLY A N 1
ATOM 731 C CA . GLY A 1 96 ? 17.141 -19.512 34.577 1.00 43.91 96 GLY A CA 1
ATOM 732 C C . GLY A 1 96 ? 17.097 -21.024 34.757 1.00 43.91 96 GLY A C 1
ATOM 733 O O . GLY A 1 96 ? 16.273 -21.541 35.506 1.00 43.91 96 GLY A O 1
ATOM 734 N N . SER A 1 97 ? 17.949 -21.723 34.014 1.00 46.44 97 SER A N 1
ATOM 735 C CA . SER A 1 97 ? 18.229 -23.139 34.211 1.00 46.44 97 SER A CA 1
ATOM 736 C C . SER A 1 97 ? 18.998 -23.279 35.523 1.00 46.44 97 SER A C 1
ATOM 738 O O . SER A 1 97 ? 20.138 -22.834 35.619 1.00 46.44 97 SER A O 1
ATOM 740 N N . SER A 1 98 ? 18.360 -23.843 36.545 1.00 47.22 98 SER A N 1
ATOM 741 C CA .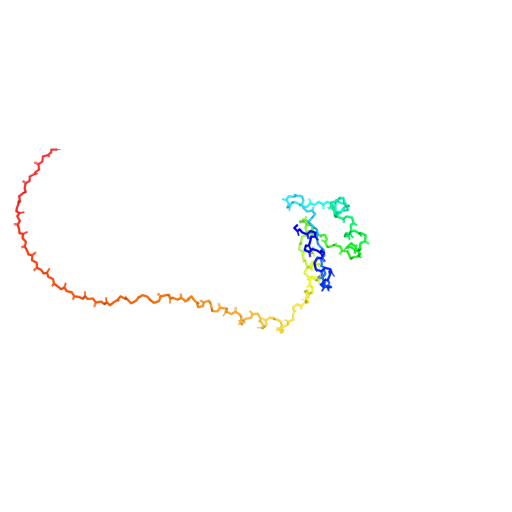 SER A 1 98 ? 18.996 -24.174 37.818 1.00 47.22 98 SER A CA 1
ATOM 742 C C . SER A 1 98 ? 20.025 -25.286 37.606 1.00 47.22 98 SER A C 1
ATOM 744 O O . SER A 1 98 ? 19.656 -26.436 37.383 1.00 47.22 98 SER A O 1
ATOM 746 N N . SER A 1 99 ? 21.311 -24.957 37.684 1.00 46.59 99 SER A N 1
ATOM 747 C CA . SER A 1 99 ? 22.355 -25.919 38.039 1.00 46.59 99 SER A CA 1
ATOM 748 C C . SER A 1 99 ? 22.771 -25.634 39.478 1.00 46.59 99 SER A C 1
ATOM 750 O O . SER A 1 99 ? 23.282 -24.554 39.773 1.00 46.59 99 SER A O 1
ATOM 752 N N . ASN A 1 100 ? 22.494 -26.584 40.370 1.00 42.31 100 ASN A N 1
ATOM 753 C CA . ASN A 1 100 ? 22.990 -26.578 41.740 1.00 42.31 100 ASN A CA 1
ATOM 754 C C . ASN A 1 100 ? 24.519 -26.677 41.720 1.00 42.31 100 ASN A C 1
ATOM 756 O O . ASN A 1 100 ? 25.052 -27.635 41.164 1.00 42.31 100 ASN A O 1
ATOM 760 N N . THR A 1 101 ? 25.198 -25.743 42.379 1.00 42.34 101 THR A N 1
ATOM 761 C CA . THR A 1 101 ? 26.574 -25.943 42.839 1.00 42.34 101 THR A CA 1
ATOM 762 C C . THR A 1 101 ? 26.597 -25.601 44.322 1.00 42.34 101 THR A C 1
ATOM 764 O O . THR A 1 101 ? 26.428 -24.443 44.701 1.00 42.34 101 THR A O 1
ATOM 767 N N . GLU A 1 102 ? 26.714 -26.633 45.154 1.00 40.69 102 GLU A N 1
ATOM 768 C CA . GLU A 1 102 ? 26.946 -26.518 46.595 1.00 40.69 102 GLU A CA 1
ATOM 769 C C . GLU A 1 102 ? 28.346 -25.938 46.880 1.00 40.69 102 GLU A C 1
ATOM 771 O O . GLU A 1 102 ? 29.267 -26.155 46.088 1.00 40.69 102 GLU A O 1
ATOM 776 N N . PRO A 1 103 ? 28.543 -25.217 48.000 1.00 44.84 103 PRO A N 1
ATOM 777 C CA . PRO A 1 103 ? 29.853 -24.744 48.417 1.00 44.84 103 PRO A CA 1
ATOM 778 C C . PRO A 1 103 ? 30.537 -25.796 49.302 1.00 44.84 103 PRO A C 1
ATOM 780 O O . PRO A 1 103 ? 29.960 -26.251 50.286 1.00 44.84 103 PRO A O 1
ATOM 783 N N . SER A 1 104 ? 31.789 -26.141 49.000 1.00 40.81 104 SER A N 1
ATOM 784 C CA . SER A 1 104 ? 32.641 -26.908 49.914 1.00 40.81 104 SER A CA 1
ATOM 785 C C . SER A 1 104 ? 33.906 -26.109 50.205 1.00 40.81 104 SER A C 1
ATOM 787 O O . SER A 1 104 ? 34.783 -25.996 49.353 1.00 40.81 104 SER A O 1
ATOM 789 N N . ASN A 1 105 ? 33.976 -25.553 51.416 1.00 44.25 105 ASN A N 1
ATOM 790 C CA . ASN A 1 105 ? 35.223 -25.120 52.040 1.00 44.25 105 ASN A CA 1
ATOM 791 C C . ASN A 1 105 ? 36.031 -26.364 52.430 1.00 44.25 105 ASN A 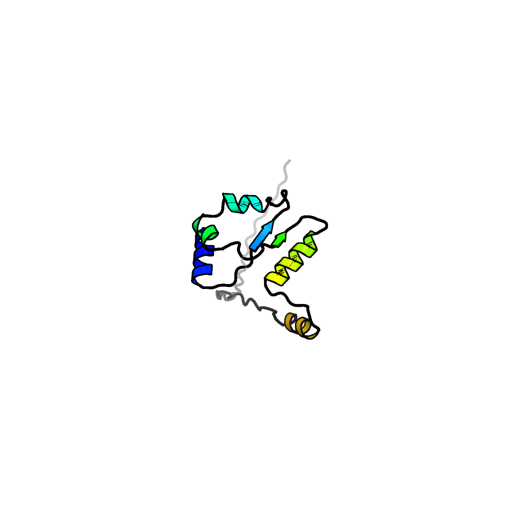C 1
ATOM 793 O O . ASN A 1 105 ? 35.471 -27.307 52.988 1.00 44.25 105 ASN A O 1
ATOM 797 N N . GLY A 1 106 ? 37.332 -26.342 52.167 1.00 46.69 106 GLY A N 1
ATOM 798 C CA . GLY A 1 106 ? 38.286 -27.343 52.625 1.00 46.69 106 GLY A CA 1
ATOM 799 C C . GLY A 1 106 ? 39.672 -26.720 52.636 1.00 46.69 106 GLY A C 1
ATOM 800 O O . GLY A 1 106 ? 40.264 -26.517 51.579 1.00 46.69 106 GLY A O 1
ATOM 801 N N . ASP A 1 107 ? 40.116 -26.347 53.832 1.00 44.75 107 ASP A N 1
ATOM 802 C CA . ASP A 1 107 ? 41.490 -25.991 54.156 1.00 44.75 107 ASP A CA 1
ATOM 803 C C . ASP A 1 107 ? 42.408 -27.191 53.901 1.00 44.75 107 ASP A C 1
ATOM 805 O O . ASP A 1 107 ? 42.082 -28.292 54.329 1.00 44.75 107 ASP A O 1
ATOM 809 N N . ASP A 1 108 ? 43.568 -26.974 53.282 1.00 46.22 108 ASP A N 1
ATOM 810 C CA . ASP A 1 108 ? 44.748 -27.801 53.538 1.00 46.22 108 ASP A CA 1
ATOM 811 C C . ASP A 1 108 ? 46.014 -26.987 53.251 1.00 46.22 108 ASP A C 1
ATOM 813 O O . ASP A 1 108 ? 46.367 -26.670 52.113 1.00 46.22 108 ASP A O 1
ATOM 817 N N . ALA A 1 109 ? 46.676 -26.610 54.341 1.00 44.31 109 ALA A N 1
ATOM 818 C CA . ALA A 1 109 ? 48.035 -26.113 54.353 1.00 44.31 109 ALA A CA 1
ATOM 819 C C . ALA A 1 109 ? 48.988 -27.308 54.318 1.00 44.31 109 ALA A C 1
ATOM 821 O O . ALA A 1 109 ? 48.911 -28.154 55.201 1.00 44.31 109 ALA A O 1
ATOM 822 N N . VAL A 1 110 ? 49.940 -27.328 53.385 1.00 51.53 110 VAL A N 1
ATOM 823 C CA . VAL A 1 110 ? 51.250 -27.942 53.633 1.00 51.53 110 VAL A CA 1
ATOM 824 C C . VAL A 1 110 ? 52.347 -27.212 52.866 1.00 51.53 110 VAL A C 1
ATOM 826 O O . VAL A 1 110 ? 52.255 -26.895 51.684 1.00 51.53 110 VAL A O 1
ATOM 829 N N . GLU A 1 111 ? 53.361 -26.929 53.658 1.00 41.50 111 GLU A N 1
ATOM 830 C CA . GLU A 1 111 ? 54.621 -26.243 53.465 1.00 41.50 111 GLU A CA 1
ATOM 831 C C . GLU A 1 111 ? 55.646 -27.148 52.766 1.00 41.50 111 GLU A C 1
ATOM 833 O O . GLU A 1 111 ? 55.805 -28.300 53.157 1.00 41.50 111 GLU A O 1
ATOM 838 N N . GLU A 1 112 ? 56.407 -26.618 51.802 1.00 42.19 112 GLU A N 1
ATOM 839 C CA . GLU A 1 112 ? 57.771 -27.100 51.558 1.00 42.19 112 GLU A CA 1
ATOM 840 C C . GLU A 1 112 ? 58.665 -25.959 51.045 1.00 42.19 112 GLU A C 1
ATOM 842 O O . GLU A 1 112 ? 58.396 -25.309 50.034 1.00 42.19 112 GLU A O 1
ATOM 847 N N . SER A 1 113 ? 59.718 -25.692 51.815 1.00 44.66 113 SER A N 1
ATOM 848 C CA . SER A 1 113 ? 60.762 -24.697 51.574 1.00 44.66 113 SER A CA 1
ATOM 849 C C . SER A 1 113 ? 61.853 -25.244 50.652 1.00 44.66 113 SER A C 1
ATOM 851 O O . SER A 1 113 ? 62.314 -26.357 50.877 1.00 44.66 113 SER A O 1
ATOM 853 N N . ALA A 1 114 ? 62.394 -24.422 49.742 1.00 50.12 114 ALA A N 1
ATOM 854 C CA . ALA A 1 114 ? 63.813 -24.487 49.371 1.00 50.12 114 ALA A CA 1
ATOM 855 C C . ALA A 1 114 ? 64.323 -23.189 48.713 1.00 50.12 114 ALA A C 1
ATOM 857 O O . ALA A 1 114 ? 63.707 -22.595 47.835 1.00 50.12 114 ALA A O 1
ATOM 858 N N . THR A 1 115 ? 65.486 -22.795 49.210 1.00 47.50 115 THR A N 1
ATOM 859 C CA . THR A 1 115 ? 66.329 -21.607 49.033 1.00 47.50 115 THR A CA 1
ATOM 860 C C . THR A 1 115 ? 66.972 -21.443 47.639 1.00 47.50 115 THR A C 1
ATOM 862 O O . THR A 1 115 ? 67.177 -22.426 46.935 1.00 47.50 115 THR A O 1
ATOM 865 N N . GLN A 1 116 ? 67.466 -20.214 47.378 1.00 48.03 116 GLN A N 1
ATOM 866 C CA . GLN A 1 116 ? 68.748 -19.860 46.706 1.00 48.03 116 GLN A CA 1
ATOM 867 C C . GLN A 1 116 ? 68.632 -19.262 45.281 1.00 48.03 116 GLN A C 1
ATOM 869 O O . GLN A 1 116 ? 68.241 -19.928 44.335 1.00 48.03 116 GLN A O 1
ATOM 874 N N . ASP A 1 117 ? 68.752 -17.936 45.124 1.00 42.41 117 ASP A N 1
ATOM 875 C CA . ASP A 1 117 ? 69.989 -17.147 44.887 1.00 42.41 117 ASP A CA 1
ATOM 876 C C . ASP A 1 117 ? 70.647 -17.417 43.516 1.00 42.41 117 ASP A C 1
ATOM 878 O O . ASP A 1 117 ? 71.312 -18.434 43.341 1.00 42.41 117 ASP A O 1
ATOM 882 N N . ARG A 1 118 ? 70.494 -16.487 42.554 1.00 44.44 118 ARG A N 1
ATOM 883 C CA . ARG A 1 118 ? 71.600 -15.727 41.922 1.00 44.44 118 ARG A CA 1
ATOM 884 C C . ARG A 1 118 ? 71.219 -14.995 40.629 1.00 44.44 118 ARG A C 1
ATOM 886 O O . ARG A 1 118 ? 70.489 -15.473 39.771 1.00 44.44 118 ARG A O 1
ATOM 893 N N . GLN A 1 119 ? 71.819 -13.818 40.537 1.00 45.50 119 GLN A N 1
ATOM 894 C CA . GLN A 1 119 ? 71.865 -12.815 39.479 1.00 45.50 119 GLN A CA 1
ATOM 895 C C . GLN A 1 119 ? 72.910 -13.162 38.397 1.00 45.50 119 GLN A C 1
ATOM 897 O O . GLN A 1 119 ? 73.960 -13.698 38.741 1.00 45.50 119 GLN A O 1
ATOM 902 N N . MET A 1 120 ? 72.653 -12.808 37.130 1.00 42.75 120 MET A N 1
ATOM 903 C CA . MET A 1 120 ? 73.610 -12.625 36.007 1.00 42.75 120 MET A CA 1
ATOM 904 C C . MET A 1 120 ? 72.771 -12.436 34.723 1.00 42.75 120 MET A C 1
ATOM 906 O O . MET A 1 120 ? 71.884 -13.251 34.502 1.00 42.75 120 MET A O 1
ATOM 910 N N . VAL A 1 121 ? 72.924 -11.472 33.813 1.00 51.09 121 VAL A N 1
ATOM 911 C CA . VAL A 1 121 ? 73.808 -10.323 33.536 1.00 51.09 121 VAL A CA 1
ATOM 912 C C . VAL A 1 121 ? 72.947 -9.345 32.731 1.00 51.09 121 VAL A C 1
ATOM 914 O O . VAL A 1 121 ? 72.118 -9.843 31.936 1.00 51.09 121 VAL A O 1
#

Sequence (121 aa):
ALAEQVRAARRAELPLVMAHENDAVRGGCIFAHFFEVTPRDLLSDGLYNDLAVGCHSNPHRQVSLALLAKALGATKQTAQSRVRRATVTRSMQTRGSSSNTEPSNGDDAVEESATQDRQMV

Foldseek 3Di:
DVLVVVVVCVVVVHDDAAAFECDVVVVGDDPVVCVVPPPPVCVVVPVPVDPHQYQYDPPCNVVSVVVSCVSVPDDDDDPVNVVVVPPPPPPPPDPDDDDDDDDDDDDDDDDDDDDDDDDDD

pLDDT: mean 78.61, std 21.89, range [40.69, 97.38]

Secondary structure 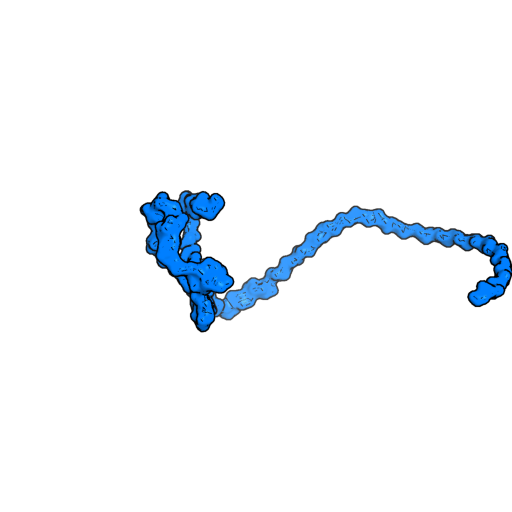(DSSP, 8-state):
-HHHHHHHHHHTT-----EEE--GGGT---GGGHHHHS-HHHHHTTTTSSPPEEE--TTTHHHHHHHHHHHTT-----HHHHHGGGG----------------------------------